Protein AF-L9KHD5-F1 (afdb_monomer_lite)

Sequence (166 aa):
MEQYIYKRKSDGIYLINLKKTWKKLLLAARAIVAIENPTDIIGITSYVNLSTIALCNTDSPLRYVDIAIPCDNKGAHSVVLMWWMLAREVLRMHGTISCEHPWKVMPYLYFYRDSEEIENEEQAAAETSVTKEEFQGEWNAPTPEITATQPEVADWSEAPIAQATE

Foldseek 3Di:
DVVQFDDADPVRDTDGDVVVLVVLLLVVLVVCLPDPDNVVPDPDDPVDPDAAADADEPPRDCPRHPRYRYWDPVDQLTVLVSVVVSVVSNCCVVVVDPPPDDDPDDSVVSRDDDPVNVVVVVVVVVVVVVVVVVVVVVVDDDDDDDDDDDDDDDDPPDDDDDDDDD

pLDDT: mean 73.37, std 21.26, range [29.3, 94.88]

Radius of gyration: 30.86 Å; chains: 1; bounding box: 56×96×72 Å

Organism: Tupaia chinensis (NCBI:txid246437)

Secondary structure (DSSP, 8-state):
-GGGEEEE-TTSPEEE-HHHHHHHHHHHHHHHHT-S-GGG-----TTTT---EEEE-TT---TT-SEEEE--SS-HHHHHHHHHHHHHHHHHHTTSS-SSSPPSS-GGGGS---HHHHHHHHHHHHHHHHHHHHHHHTT-PPPP----------------------

InterPro domains:
  IPR001865 Small ribosomal subunit protein uS2 [PR00395] (12-21)
  IPR001865 Small ribosomal subunit protein uS2 [PR00395] (44-55)
  IPR001865 Small ribosomal subunit protein uS2 [PR00395] (65-79)
  IPR005707 Small ribosomal subunit protein uS2, eukaryota/archaea [PTHR11489] (45-152)
  IPR023591 Small ribosomal subunit protein uS2, flavodoxin-like domain superfamily [SSF52313] (1-107)
  IPR032281 Small ribosomal subunit protein uS2, C-terminal domain [PF16122] (110-162)

Structure (mmCIF, N/CA/C/O backbone):
data_AF-L9KHD5-F1
#
_entry.id   AF-L9KHD5-F1
#
loop_
_atom_site.group_PDB
_atom_site.id
_atom_site.type_symbol
_atom_site.label_atom_id
_atom_site.label_alt_id
_atom_site.label_comp_id
_atom_site.label_asym_id
_atom_site.label_entity_id
_atom_site.label_seq_id
_atom_site.pdbx_PDB_ins_code
_atom_site.Cartn_x
_atom_site.Cartn_y
_atom_site.Cartn_z
_atom_site.occupancy
_atom_site.B_iso_or_equiv
_atom_site.auth_seq_id
_atom_site.auth_comp_id
_atom_site.auth_asym_id
_atom_site.auth_atom_id
_atom_site.pdbx_PDB_model_num
ATOM 1 N N . MET A 1 1 ? 3.853 -5.677 -12.316 1.00 85.31 1 MET A N 1
ATOM 2 C CA . MET A 1 1 ? 4.009 -4.315 -11.748 1.00 85.31 1 MET A CA 1
ATOM 3 C C . MET A 1 1 ? 4.299 -3.233 -12.790 1.00 85.31 1 MET A C 1
ATOM 5 O O . MET A 1 1 ? 4.242 -2.058 -12.449 1.00 85.31 1 MET A O 1
ATOM 9 N N . GLU A 1 2 ? 4.528 -3.588 -14.058 1.00 83.69 2 GLU A N 1
ATOM 10 C CA . GLU A 1 2 ? 4.936 -2.655 -15.123 1.00 83.69 2 GLU A CA 1
ATOM 11 C C . GLU A 1 2 ? 4.018 -1.440 -15.290 1.00 83.69 2 GLU A C 1
ATOM 13 O O . GLU A 1 2 ? 4.495 -0.319 -15.431 1.00 83.69 2 GLU A O 1
ATOM 18 N N . GLN A 1 3 ? 2.701 -1.620 -15.153 1.00 87.56 3 GLN A N 1
ATOM 19 C CA . GLN A 1 3 ? 1.740 -0.516 -15.232 1.00 87.56 3 GLN A CA 1
ATOM 20 C C . GLN A 1 3 ? 1.937 0.585 -14.171 1.00 87.56 3 GLN A C 1
ATOM 22 O O . GLN A 1 3 ? 1.428 1.692 -14.349 1.00 87.56 3 GLN A O 1
ATOM 27 N N . TYR A 1 4 ? 2.622 0.311 -13.058 1.00 90.00 4 TYR A N 1
ATOM 28 C CA . TYR A 1 4 ? 2.894 1.295 -12.002 1.00 90.00 4 TYR A CA 1
ATOM 29 C C . TYR A 1 4 ? 4.233 2.015 -12.186 1.00 90.00 4 TYR A C 1
ATOM 31 O O . TYR A 1 4 ? 4.515 2.966 -11.456 1.00 90.00 4 TYR A O 1
ATOM 39 N N . ILE A 1 5 ? 5.028 1.610 -13.178 1.00 91.44 5 ILE A N 1
ATOM 40 C CA . ILE A 1 5 ? 6.295 2.245 -13.527 1.00 91.44 5 ILE A CA 1
ATOM 41 C C . ILE A 1 5 ? 5.997 3.512 -14.335 1.00 91.44 5 ILE A C 1
ATOM 43 O O . ILE A 1 5 ? 5.212 3.503 -15.281 1.00 91.44 5 ILE A O 1
ATOM 47 N N . TYR A 1 6 ? 6.602 4.625 -13.929 1.00 90.75 6 TYR A N 1
ATOM 48 C CA . TYR A 1 6 ? 6.523 5.904 -14.627 1.00 90.75 6 TYR A CA 1
ATOM 49 C C . TYR A 1 6 ? 7.658 6.062 -15.639 1.00 90.75 6 TYR A C 1
ATOM 51 O O . TYR A 1 6 ? 7.422 6.365 -16.804 1.00 90.75 6 TYR A O 1
ATOM 59 N N . LYS A 1 7 ? 8.901 5.858 -15.191 1.00 92.00 7 LYS A N 1
ATOM 60 C CA . LYS A 1 7 ? 10.104 6.006 -16.014 1.00 92.00 7 LYS A CA 1
ATOM 61 C C . LYS A 1 7 ? 11.196 5.074 -15.504 1.00 92.00 7 LYS A C 1
ATOM 63 O O . LYS A 1 7 ? 11.256 4.780 -14.315 1.00 92.00 7 LYS A O 1
ATOM 68 N N . ARG A 1 8 ? 12.086 4.646 -16.394 1.00 91.25 8 ARG A N 1
ATOM 69 C CA . ARG A 1 8 ? 13.335 3.972 -16.031 1.00 91.25 8 ARG A CA 1
ATOM 70 C C . ARG A 1 8 ? 14.491 4.968 -16.140 1.00 91.25 8 ARG A C 1
ATOM 72 O O . ARG A 1 8 ? 14.578 5.688 -17.136 1.00 91.25 8 ARG A O 1
ATOM 79 N N . LYS A 1 9 ? 15.334 5.054 -15.111 1.00 91.62 9 LYS A N 1
ATOM 80 C CA . LYS A 1 9 ? 16.601 5.805 -15.170 1.00 91.62 9 LYS A CA 1
ATOM 81 C C . LYS A 1 9 ? 17.653 5.018 -15.959 1.00 91.62 9 LYS A C 1
ATOM 83 O O . LYS A 1 9 ? 17.535 3.801 -16.096 1.00 91.62 9 LYS A O 1
ATOM 88 N N . SER A 1 10 ? 18.684 5.713 -16.441 1.00 91.06 10 SER A N 1
ATOM 89 C CA . SER A 1 10 ? 19.880 5.105 -17.054 1.00 91.06 10 SER A CA 1
ATOM 90 C C . SER A 1 10 ? 20.526 4.058 -16.147 1.00 91.06 10 SER A C 1
ATOM 92 O O . SER A 1 10 ? 21.001 3.037 -16.625 1.00 91.06 10 SER A O 1
ATOM 94 N N . ASP A 1 11 ? 20.443 4.278 -14.837 1.00 88.25 11 ASP A N 1
ATOM 95 C CA . ASP A 1 11 ? 21.097 3.476 -13.797 1.00 88.25 11 ASP A CA 1
ATOM 96 C C . ASP A 1 11 ? 20.344 2.168 -13.491 1.00 88.25 11 ASP A C 1
ATOM 98 O O . ASP A 1 11 ? 20.638 1.471 -12.526 1.00 88.25 11 ASP A O 1
ATOM 102 N N . GLY A 1 12 ? 19.302 1.848 -14.265 1.00 84.31 12 GLY A N 1
ATOM 103 C CA . GLY A 1 12 ? 18.485 0.651 -14.076 1.00 84.31 12 GLY A CA 1
ATOM 104 C C . GLY A 1 12 ? 17.406 0.768 -12.994 1.00 84.31 12 GLY A C 1
ATOM 105 O O . GLY A 1 12 ? 16.561 -0.119 -12.910 1.00 84.31 12 GLY A O 1
ATOM 106 N N . ILE A 1 13 ? 17.369 1.868 -12.232 1.00 88.06 13 ILE A N 1
ATOM 107 C CA . ILE A 1 13 ? 16.352 2.131 -11.203 1.00 88.06 13 ILE A CA 1
ATOM 108 C C . ILE A 1 13 ? 15.006 2.489 -11.852 1.00 88.06 13 ILE A C 1
ATOM 110 O O . ILE A 1 13 ? 14.921 3.347 -12.740 1.00 88.06 13 ILE A O 1
ATOM 114 N N . TYR A 1 14 ? 13.936 1.858 -11.372 1.00 90.50 14 TYR A N 1
ATOM 115 C CA . TYR A 1 14 ? 12.566 2.143 -11.788 1.00 90.50 14 TYR A CA 1
ATOM 116 C C . TYR A 1 14 ? 11.937 3.234 -10.920 1.00 90.50 14 TYR A C 1
ATOM 118 O O . TYR A 1 14 ? 11.974 3.171 -9.695 1.00 90.50 14 TYR A O 1
ATOM 126 N N . LEU A 1 15 ? 11.319 4.229 -11.557 1.00 91.75 15 LEU A N 1
ATOM 127 C CA . LEU A 1 15 ? 10.552 5.268 -10.877 1.00 91.75 15 LEU A CA 1
ATOM 128 C C . LEU A 1 15 ? 9.085 4.858 -10.843 1.00 91.75 15 LEU A C 1
ATOM 130 O O . LEU A 1 15 ? 8.485 4.602 -11.888 1.00 91.75 15 LEU A O 1
ATOM 134 N N . ILE A 1 16 ? 8.503 4.843 -9.649 1.00 92.81 16 ILE A N 1
ATOM 135 C CA . ILE A 1 16 ? 7.099 4.496 -9.424 1.00 92.81 16 ILE A CA 1
ATOM 136 C C . ILE A 1 16 ? 6.205 5.727 -9.629 1.00 92.81 16 ILE A C 1
ATOM 138 O O . ILE A 1 16 ? 6.561 6.855 -9.287 1.00 92.81 16 ILE A O 1
ATOM 142 N N . ASN A 1 17 ? 5.015 5.518 -10.194 1.00 93.31 17 ASN A N 1
ATOM 143 C CA . ASN A 1 17 ? 4.027 6.571 -10.389 1.00 93.31 17 ASN A CA 1
ATOM 144 C C . ASN A 1 17 ? 3.242 6.878 -9.099 1.00 93.31 17 ASN A C 1
ATOM 146 O O . ASN A 1 17 ? 2.298 6.163 -8.755 1.00 93.31 17 ASN A O 1
ATOM 150 N N . LEU A 1 18 ? 3.547 8.015 -8.467 1.00 92.19 18 LEU A N 1
ATOM 151 C CA . LEU A 1 18 ? 2.900 8.467 -7.226 1.00 92.19 18 LEU A CA 1
ATOM 152 C C . LEU A 1 18 ? 1.380 8.653 -7.342 1.00 92.19 18 LEU A C 1
ATOM 154 O O . LEU A 1 18 ? 0.646 8.340 -6.406 1.00 92.19 18 LEU A O 1
ATOM 158 N N . LYS A 1 19 ? 0.867 9.103 -8.496 1.00 93.56 19 LYS A N 1
ATOM 159 C CA . LYS A 1 19 ? -0.585 9.267 -8.700 1.00 93.56 19 LYS A CA 1
ATOM 160 C C . LYS A 1 19 ? -1.301 7.918 -8.660 1.00 93.56 19 LYS A C 1
ATOM 162 O O . LYS A 1 19 ? -2.437 7.836 -8.194 1.00 93.56 19 LYS A O 1
ATOM 167 N N . LYS A 1 20 ? -0.657 6.857 -9.156 1.00 92.50 20 LYS A N 1
ATOM 168 C CA . LYS A 1 20 ? -1.200 5.495 -9.081 1.00 92.50 20 LYS A CA 1
ATOM 169 C C . LYS A 1 20 ? -1.044 4.909 -7.676 1.00 92.50 20 LYS A C 1
ATOM 171 O O . LYS A 1 20 ? -1.992 4.281 -7.210 1.00 92.50 20 LYS A O 1
ATOM 176 N N . THR A 1 21 ? 0.073 5.173 -6.992 1.00 94.00 21 THR A N 1
ATOM 177 C CA . THR A 1 21 ? 0.271 4.798 -5.580 1.00 94.00 21 THR A CA 1
ATOM 178 C C . THR A 1 21 ? -0.831 5.372 -4.695 1.00 94.00 21 THR A C 1
ATOM 180 O O . THR A 1 21 ? -1.506 4.620 -4.000 1.00 94.00 21 THR A O 1
ATOM 183 N N . TRP A 1 22 ? -1.105 6.676 -4.802 1.00 94.12 22 TRP A N 1
ATOM 184 C CA . TRP A 1 22 ? -2.143 7.341 -4.010 1.00 94.12 22 TRP A CA 1
ATOM 185 C C . TRP A 1 22 ? -3.542 6.752 -4.243 1.00 94.12 22 TRP A C 1
ATOM 187 O O . TRP A 1 22 ? -4.286 6.502 -3.299 1.00 94.12 22 TRP A O 1
ATOM 197 N N . LYS A 1 23 ? -3.893 6.448 -5.501 1.00 94.88 23 LYS A N 1
ATOM 198 C CA . LYS A 1 23 ? -5.170 5.790 -5.828 1.00 94.88 23 LYS A CA 1
ATOM 199 C C . LYS A 1 23 ? -5.301 4.406 -5.191 1.00 94.88 23 LYS A C 1
ATOM 201 O O . LYS A 1 23 ? -6.390 4.048 -4.753 1.00 94.88 23 LYS A O 1
ATOM 206 N N . LYS A 1 24 ? -4.218 3.623 -5.157 1.00 94.19 24 LYS A N 1
ATOM 207 C CA . LYS A 1 24 ? -4.207 2.299 -4.519 1.00 94.19 24 LYS A CA 1
ATOM 208 C C . LYS A 1 24 ? -4.267 2.390 -3.000 1.00 94.19 24 LYS A C 1
ATOM 210 O O . LYS A 1 24 ? -4.987 1.605 -2.396 1.00 94.19 24 LYS A O 1
ATOM 215 N N . LEU A 1 25 ? -3.597 3.376 -2.413 1.00 94.19 25 LEU A N 1
ATOM 216 C CA . LEU A 1 25 ? -3.653 3.644 -0.980 1.00 94.19 25 LEU A CA 1
ATOM 217 C C . LEU A 1 25 ? -5.075 4.020 -0.535 1.00 94.19 25 LEU A C 1
ATOM 219 O O . LEU A 1 25 ? -5.585 3.447 0.420 1.00 94.19 25 LEU A O 1
ATOM 223 N N . LEU A 1 26 ? -5.763 4.886 -1.287 1.00 93.38 26 LEU A N 1
ATOM 224 C CA . LEU A 1 26 ? -7.175 5.204 -1.041 1.00 93.38 26 LEU A CA 1
ATOM 225 C C . LEU A 1 26 ? -8.101 3.991 -1.200 1.00 93.38 26 LEU A C 1
ATOM 227 O O . LEU A 1 26 ? -9.056 3.845 -0.442 1.00 93.38 26 LEU A O 1
ATOM 231 N N . LEU A 1 27 ? -7.841 3.123 -2.184 1.00 93.62 27 LEU A N 1
ATOM 232 C CA . LEU A 1 27 ? -8.611 1.891 -2.370 1.00 93.62 27 LEU A CA 1
ATOM 233 C C . LEU A 1 27 ? -8.441 0.940 -1.176 1.00 93.62 27 LEU A C 1
ATOM 235 O O . LEU A 1 27 ? -9.432 0.411 -0.685 1.00 93.62 27 LEU A O 1
ATOM 239 N N . ALA A 1 28 ? -7.207 0.767 -0.695 1.00 92.12 28 ALA A N 1
ATOM 240 C CA . ALA A 1 28 ? -6.909 -0.032 0.489 1.00 92.12 28 ALA A CA 1
ATOM 241 C C . ALA A 1 28 ? -7.577 0.545 1.745 1.00 92.12 28 ALA A C 1
ATOM 243 O O . ALA A 1 28 ? -8.230 -0.191 2.476 1.00 92.12 28 ALA A O 1
ATOM 244 N N . ALA A 1 29 ? -7.490 1.863 1.957 1.00 92.19 29 ALA A N 1
ATOM 245 C CA . ALA A 1 29 ? -8.130 2.527 3.092 1.00 92.19 29 ALA A CA 1
ATOM 246 C C . ALA A 1 29 ? -9.651 2.301 3.107 1.00 92.19 29 ALA A C 1
ATOM 248 O O . ALA A 1 29 ? -10.206 1.948 4.141 1.00 92.19 29 ALA A O 1
ATOM 249 N N . ARG A 1 30 ? -10.321 2.411 1.951 1.00 91.75 30 ARG A N 1
ATOM 250 C CA . ARG A 1 30 ? -11.760 2.108 1.836 1.00 91.75 30 ARG A CA 1
ATOM 251 C C . ARG A 1 30 ? -12.086 0.654 2.157 1.00 91.75 30 ARG A C 1
ATOM 253 O O . ARG A 1 30 ? -13.111 0.401 2.776 1.00 91.75 30 ARG A O 1
ATOM 260 N N . ALA A 1 31 ? -11.238 -0.281 1.728 1.00 89.88 31 ALA A N 1
ATOM 261 C CA . ALA A 1 31 ? -11.428 -1.698 2.019 1.00 89.88 31 ALA A CA 1
ATOM 262 C C . ALA A 1 31 ? -11.324 -1.971 3.527 1.00 89.88 31 ALA A C 1
ATOM 264 O O . ALA A 1 31 ? -12.135 -2.713 4.060 1.00 89.88 31 ALA A O 1
ATOM 265 N N . ILE A 1 32 ? -10.376 -1.321 4.211 1.00 89.38 32 ILE A N 1
ATOM 266 C CA . ILE A 1 32 ? -10.182 -1.442 5.663 1.00 89.38 32 ILE A CA 1
ATOM 267 C C . ILE A 1 32 ? -11.360 -0.841 6.433 1.00 89.38 32 ILE A C 1
ATOM 269 O O . ILE A 1 32 ? -11.849 -1.458 7.368 1.00 89.38 32 ILE A O 1
ATOM 273 N N . VAL A 1 33 ? -11.853 0.329 6.021 1.00 89.06 33 VAL A N 1
ATOM 274 C CA . VAL A 1 33 ? -13.001 0.995 6.669 1.00 89.06 33 VAL A CA 1
ATOM 275 C C . VAL A 1 33 ? -14.292 0.184 6.529 1.00 89.06 33 VAL A C 1
ATOM 277 O O . VAL A 1 33 ? -15.174 0.286 7.374 1.00 89.06 33 VAL A O 1
ATOM 280 N N . ALA A 1 34 ? -14.418 -0.623 5.473 1.00 87.94 34 ALA A N 1
ATOM 281 C CA . ALA A 1 34 ? -15.565 -1.508 5.295 1.00 87.94 34 ALA A CA 1
ATOM 282 C C . ALA A 1 34 ? -15.581 -2.693 6.280 1.00 87.94 34 ALA A C 1
ATOM 284 O O . ALA A 1 34 ? -16.595 -3.380 6.374 1.00 87.94 34 ALA A O 1
ATOM 285 N N . ILE A 1 35 ? -14.480 -2.956 6.991 1.00 86.19 35 ILE A N 1
ATOM 286 C CA . ILE A 1 35 ? -14.394 -4.034 7.975 1.00 86.19 35 ILE A CA 1
ATOM 287 C C . ILE A 1 35 ? -14.993 -3.540 9.296 1.00 86.19 35 ILE A C 1
ATOM 289 O O . ILE A 1 35 ? -14.510 -2.577 9.887 1.00 86.19 35 ILE A O 1
ATOM 293 N N . GLU A 1 36 ? -16.034 -4.222 9.773 1.00 79.94 36 GLU A N 1
ATOM 294 C CA . GLU A 1 36 ? -16.728 -3.865 11.018 1.00 79.94 36 GLU A CA 1
ATOM 295 C C . GLU A 1 36 ? -15.901 -4.204 12.270 1.00 79.94 36 GLU A C 1
ATOM 297 O O . GLU A 1 36 ? -15.920 -3.454 13.247 1.00 79.94 36 GLU A O 1
ATOM 302 N N . ASN A 1 37 ? -15.133 -5.300 12.230 1.00 78.88 37 ASN A N 1
ATOM 303 C CA . ASN A 1 37 ? -14.313 -5.768 13.348 1.00 78.88 37 ASN A CA 1
ATOM 304 C C . ASN A 1 37 ? -12.814 -5.527 13.086 1.00 78.88 37 ASN A C 1
ATOM 306 O O . ASN A 1 37 ? -12.231 -6.163 12.206 1.00 78.88 37 ASN A O 1
ATOM 310 N N . PRO A 1 38 ? -12.129 -4.683 13.879 1.00 72.06 38 PRO A N 1
ATOM 311 C CA . PRO A 1 38 ? -10.712 -4.377 13.661 1.00 72.06 38 PRO A CA 1
ATOM 312 C C . PRO A 1 38 ? -9.774 -5.553 13.981 1.00 72.06 38 PRO A C 1
ATOM 314 O O . PRO A 1 38 ? -8.615 -5.543 13.574 1.00 72.06 38 PRO A O 1
ATOM 317 N N . THR A 1 39 ? -10.255 -6.568 14.705 1.00 73.12 39 THR A N 1
ATOM 318 C CA . THR A 1 39 ? -9.491 -7.768 15.087 1.00 73.12 39 THR A CA 1
ATOM 319 C C . THR A 1 39 ? -9.289 -8.755 13.941 1.00 73.12 39 THR A C 1
ATOM 321 O O . THR A 1 39 ? -8.410 -9.607 14.026 1.00 73.12 39 THR A O 1
ATOM 324 N N . ASP A 1 40 ? -10.063 -8.626 12.863 1.00 61.91 40 ASP A N 1
ATOM 325 C CA . ASP A 1 40 ? -10.046 -9.565 11.736 1.00 61.91 40 ASP A CA 1
ATOM 326 C C . ASP A 1 40 ? -8.947 -9.222 10.708 1.00 61.91 40 ASP A C 1
ATOM 328 O O . ASP A 1 40 ? -8.780 -9.899 9.692 1.00 61.91 40 ASP A O 1
ATOM 332 N N . ILE A 1 41 ? -8.147 -8.185 10.987 1.00 61.28 41 ILE A N 1
ATOM 333 C CA . ILE A 1 41 ? -6.981 -7.784 10.195 1.00 61.28 41 ILE A CA 1
ATOM 334 C C . ILE A 1 41 ? -5.802 -8.698 10.565 1.00 61.28 41 ILE A C 1
ATOM 336 O O . ILE A 1 41 ? -4.900 -8.324 11.313 1.00 61.28 41 ILE A O 1
ATOM 340 N N . ILE A 1 42 ? -5.821 -9.933 10.063 1.00 54.66 42 ILE A N 1
ATOM 341 C CA . ILE A 1 42 ? -4.775 -10.933 10.314 1.00 54.66 42 ILE A CA 1
ATOM 342 C C . ILE A 1 42 ? -3.805 -11.006 9.127 1.00 54.66 42 ILE A C 1
ATOM 344 O O . ILE A 1 42 ? -4.199 -11.022 7.960 1.00 54.66 42 ILE A O 1
ATOM 348 N N . GLY A 1 43 ? -2.507 -11.073 9.435 1.00 54.91 43 GLY A N 1
ATOM 349 C CA . GLY A 1 43 ? -1.436 -11.252 8.460 1.00 54.91 43 GLY A CA 1
ATOM 350 C C . GLY A 1 43 ? -1.399 -12.661 7.858 1.00 54.91 43 GLY A C 1
ATOM 351 O O . GLY A 1 43 ? -1.076 -13.623 8.541 1.00 54.91 43 GLY A O 1
ATOM 352 N N . ILE A 1 44 ? -1.665 -12.715 6.549 1.00 52.91 44 ILE A N 1
ATOM 353 C CA . ILE A 1 44 ? -1.283 -13.720 5.540 1.00 52.91 44 ILE A CA 1
ATOM 354 C C . ILE A 1 44 ? -1.676 -15.178 5.830 1.00 52.91 44 ILE A C 1
ATOM 356 O O . ILE A 1 44 ? -0.972 -15.932 6.495 1.00 52.91 44 ILE A O 1
ATOM 360 N N . THR A 1 45 ? -2.704 -15.644 5.117 1.00 56.94 45 THR A N 1
ATOM 361 C CA . THR A 1 45 ? -2.826 -17.057 4.734 1.00 56.94 45 THR A CA 1
ATOM 362 C C . THR A 1 45 ? -3.399 -17.126 3.317 1.00 56.94 45 THR A C 1
ATOM 364 O O . THR A 1 45 ? -4.434 -16.525 3.055 1.00 56.94 45 THR A O 1
ATOM 367 N N . SER A 1 46 ? -2.763 -17.867 2.407 1.00 65.62 46 SER A N 1
ATOM 368 C CA . SER A 1 46 ? -3.347 -18.227 1.101 1.00 65.62 46 SER A CA 1
ATOM 369 C C . SER A 1 46 ? -4.289 -19.435 1.185 1.00 65.62 46 SER A C 1
ATOM 371 O O . SER A 1 46 ? -4.873 -19.836 0.184 1.00 65.62 46 SER A O 1
ATOM 373 N N . TYR A 1 47 ? -4.359 -20.076 2.353 1.00 72.44 47 TYR A N 1
ATOM 374 C CA . TYR A 1 47 ? -5.107 -21.315 2.578 1.00 72.44 47 TYR A CA 1
ATOM 375 C C . TYR A 1 47 ? -6.551 -21.055 3.000 1.00 72.44 47 TYR A C 1
ATOM 377 O O . TYR A 1 47 ? -7.432 -21.880 2.780 1.00 72.44 47 TYR A O 1
ATOM 385 N N . VAL A 1 48 ? -6.782 -19.894 3.594 1.00 74.94 48 VAL A N 1
ATOM 386 C CA . VAL A 1 48 ? -8.090 -19.364 3.945 1.00 74.94 48 VAL A CA 1
ATOM 387 C C . VAL A 1 48 ? -8.336 -18.190 3.001 1.00 74.94 48 VAL A C 1
ATOM 389 O O . VAL A 1 48 ? -7.414 -17.418 2.754 1.00 74.94 48 VAL A O 1
ATOM 392 N N . ASN A 1 49 ? -9.546 -18.069 2.450 1.00 78.88 49 ASN A N 1
ATOM 393 C CA . ASN A 1 49 ? -9.937 -17.046 1.467 1.00 78.88 49 ASN A CA 1
ATOM 394 C C . ASN A 1 49 ? -9.988 -15.621 2.071 1.00 78.88 49 ASN A C 1
ATOM 396 O O . ASN A 1 49 ? -11.016 -14.951 1.998 1.00 78.88 49 ASN A O 1
ATOM 400 N N . LEU A 1 50 ? -8.908 -15.171 2.714 1.00 80.81 50 LEU A N 1
ATOM 401 C CA . LEU A 1 50 ? -8.741 -13.812 3.213 1.00 80.81 50 LEU A CA 1
ATOM 402 C C . LEU A 1 50 ? -8.195 -12.920 2.108 1.00 80.81 50 LEU A C 1
ATOM 404 O O . LEU A 1 50 ? -7.369 -13.346 1.299 1.00 80.81 50 LEU A O 1
ATOM 408 N N . SER A 1 51 ? -8.621 -11.658 2.133 1.00 83.50 51 SER A N 1
ATOM 409 C CA . SER A 1 51 ? -8.074 -10.662 1.228 1.00 83.50 51 SER A CA 1
ATOM 410 C C . SER A 1 51 ? -6.724 -10.151 1.718 1.00 83.50 51 SER A C 1
ATOM 412 O O . SER A 1 51 ? -6.543 -9.880 2.906 1.00 83.50 51 SER A O 1
ATOM 414 N N . THR A 1 52 ? -5.772 -9.999 0.801 1.00 84.50 52 THR A N 1
ATOM 415 C CA . THR A 1 52 ? -4.404 -9.577 1.114 1.00 84.50 52 THR A CA 1
ATOM 416 C C . THR A 1 52 ? -4.074 -8.221 0.488 1.00 84.50 52 THR A C 1
ATOM 418 O O . THR A 1 52 ? -4.226 -7.976 -0.715 1.00 84.50 52 THR A O 1
ATOM 421 N N . ILE A 1 53 ? -3.568 -7.319 1.330 1.00 89.69 53 ILE A N 1
ATOM 422 C CA . ILE A 1 53 ? -3.063 -6.002 0.936 1.00 89.69 53 ILE A CA 1
ATOM 423 C C . ILE A 1 53 ? -1.557 -5.999 1.178 1.00 89.69 53 ILE A C 1
ATOM 425 O O . ILE A 1 53 ? -1.110 -6.317 2.278 1.00 89.69 53 ILE A O 1
ATOM 429 N N . ALA A 1 54 ? -0.769 -5.641 0.165 1.00 89.88 54 ALA A N 1
ATOM 430 C CA . ALA A 1 54 ? 0.688 -5.663 0.263 1.00 89.88 54 ALA A CA 1
ATOM 431 C C . ALA A 1 54 ? 1.337 -4.397 -0.307 1.00 89.88 54 ALA A C 1
ATOM 433 O O . ALA A 1 54 ? 0.902 -3.843 -1.322 1.00 89.88 54 ALA A O 1
ATOM 434 N N . LEU A 1 55 ? 2.426 -3.972 0.339 1.00 91.31 55 LEU A N 1
ATOM 435 C CA . LEU A 1 55 ? 3.372 -3.00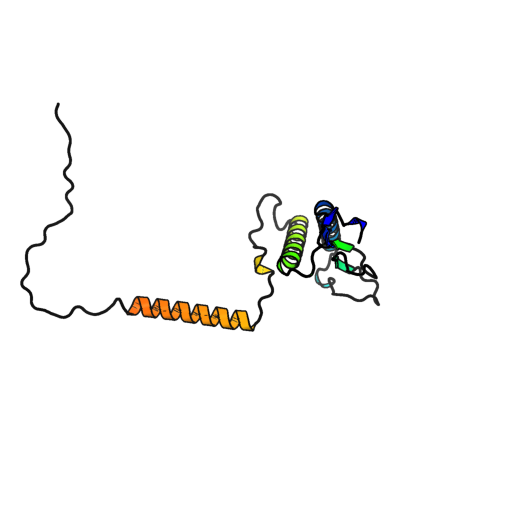1 -0.205 1.00 91.31 55 LEU A CA 1
ATOM 436 C C . LEU A 1 55 ? 4.306 -3.739 -1.170 1.00 91.31 55 LEU A C 1
ATOM 438 O O . LEU A 1 55 ? 5.028 -4.652 -0.773 1.00 91.31 55 LEU A O 1
ATOM 442 N N . CYS A 1 56 ? 4.275 -3.363 -2.444 1.00 91.00 56 CYS A N 1
ATOM 443 C CA . CYS A 1 56 ? 4.984 -4.068 -3.505 1.00 91.00 56 CYS A CA 1
ATOM 444 C C . CYS A 1 56 ? 5.948 -3.133 -4.228 1.00 91.00 56 CYS A C 1
ATOM 446 O O . CYS A 1 56 ? 5.559 -2.053 -4.674 1.00 91.00 56 CYS A O 1
ATOM 448 N N . ASN A 1 57 ? 7.172 -3.602 -4.440 1.00 91.50 57 ASN A N 1
ATOM 449 C CA . ASN A 1 57 ? 8.146 -2.946 -5.300 1.00 91.50 57 ASN A CA 1
ATOM 450 C C . ASN A 1 57 ? 8.074 -3.531 -6.724 1.00 91.50 57 ASN A C 1
ATOM 452 O O . ASN A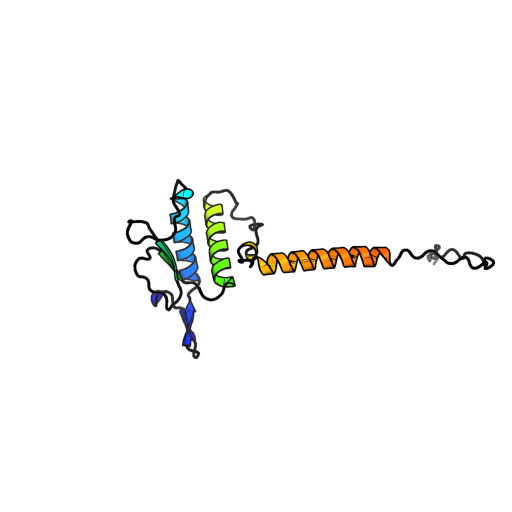 1 57 ? 7.241 -4.385 -7.037 1.00 91.50 57 ASN A O 1
ATOM 456 N N . THR A 1 58 ? 8.912 -3.040 -7.628 1.00 88.62 58 THR A N 1
ATOM 457 C CA . THR A 1 58 ? 8.918 -3.441 -9.044 1.00 88.62 58 THR A CA 1
ATOM 458 C C . THR A 1 58 ? 9.322 -4.896 -9.282 1.00 88.62 58 THR A C 1
ATOM 460 O O . THR A 1 58 ? 8.848 -5.496 -10.244 1.00 88.62 58 THR A O 1
ATOM 463 N N . ASP A 1 59 ? 10.128 -5.462 -8.387 1.00 89.25 59 ASP A N 1
ATOM 464 C CA . ASP A 1 59 ? 10.611 -6.847 -8.371 1.00 89.25 59 ASP A CA 1
ATOM 465 C C . ASP A 1 59 ? 9.687 -7.809 -7.600 1.00 89.25 59 ASP A C 1
ATOM 467 O O . ASP A 1 59 ? 9.867 -9.025 -7.656 1.00 89.25 59 ASP A O 1
ATOM 471 N N . SER A 1 60 ? 8.678 -7.293 -6.892 1.00 87.69 60 SER A N 1
ATOM 472 C CA . SER A 1 60 ? 7.835 -8.102 -6.010 1.00 87.69 60 SER A CA 1
ATOM 473 C C . SER A 1 60 ? 6.802 -8.931 -6.796 1.00 87.69 60 SER A C 1
ATOM 475 O O . SER A 1 60 ? 6.096 -8.383 -7.654 1.00 87.69 60 SER A O 1
ATOM 477 N N . PRO A 1 61 ? 6.656 -10.241 -6.511 1.00 89.31 61 PRO A N 1
ATOM 478 C CA . PRO A 1 61 ? 5.635 -11.066 -7.144 1.00 89.31 61 PRO A CA 1
ATOM 479 C C . PRO A 1 61 ? 4.237 -10.662 -6.660 1.00 89.31 61 PRO A C 1
ATOM 481 O O . PRO A 1 61 ? 4.011 -10.453 -5.475 1.00 89.31 61 PRO A O 1
ATOM 484 N N . LEU A 1 62 ? 3.275 -10.606 -7.583 1.00 86.12 62 LEU A N 1
ATOM 485 C CA . LEU A 1 62 ? 1.869 -10.273 -7.295 1.00 86.12 62 LEU A CA 1
ATOM 486 C C . LEU A 1 62 ? 0.980 -11.518 -7.139 1.00 86.12 62 LEU A C 1
ATOM 488 O O . LEU A 1 62 ? -0.227 -11.460 -7.359 1.00 86.12 62 LEU A O 1
ATOM 492 N N . ARG A 1 63 ? 1.574 -12.677 -6.844 1.00 86.06 63 ARG A N 1
ATOM 493 C CA . ARG A 1 63 ? 0.812 -13.917 -6.658 1.00 86.06 63 ARG A CA 1
ATOM 494 C C . ARG A 1 63 ? 0.115 -13.854 -5.300 1.00 86.06 63 ARG A C 1
ATOM 496 O O . ARG A 1 63 ? 0.791 -13.620 -4.306 1.00 86.06 63 ARG A O 1
ATOM 503 N N . TYR A 1 64 ? -1.199 -14.079 -5.279 1.00 85.00 64 TYR A N 1
ATOM 504 C CA . TYR A 1 64 ? -2.028 -14.047 -4.063 1.00 85.00 64 TYR A CA 1
ATOM 505 C C . TYR A 1 64 ? -2.064 -12.684 -3.351 1.00 85.00 64 TYR A C 1
ATOM 507 O O . TYR A 1 64 ? -2.196 -12.635 -2.132 1.00 85.00 64 TYR A O 1
ATOM 515 N N . VAL A 1 65 ? -1.920 -11.588 -4.108 1.00 87.19 65 VAL A N 1
ATOM 516 C CA . VAL A 1 65 ? -2.089 -10.211 -3.620 1.00 87.19 65 VAL A CA 1
ATOM 517 C C . VAL A 1 65 ? -3.284 -9.587 -4.328 1.00 87.19 65 VAL A C 1
ATOM 519 O O . VAL A 1 65 ? -3.226 -9.375 -5.541 1.00 87.19 65 VAL A O 1
ATOM 522 N N . ASP A 1 66 ? -4.335 -9.247 -3.586 1.00 89.62 66 ASP A N 1
ATOM 523 C CA . ASP A 1 66 ? -5.523 -8.609 -4.165 1.00 89.62 66 ASP A CA 1
ATOM 524 C C . ASP A 1 66 ? -5.284 -7.114 -4.403 1.00 89.62 66 ASP A C 1
ATOM 526 O O . ASP A 1 66 ? -5.502 -6.580 -5.497 1.00 89.62 66 ASP A O 1
ATOM 530 N N . ILE A 1 67 ? -4.781 -6.419 -3.376 1.00 90.00 67 ILE A N 1
ATOM 531 C CA . ILE A 1 67 ? -4.473 -4.989 -3.439 1.00 90.00 67 ILE A CA 1
ATOM 532 C C . ILE A 1 67 ? -2.969 -4.783 -3.276 1.00 90.00 67 ILE A C 1
ATOM 534 O O . ILE A 1 67 ? -2.425 -4.769 -2.175 1.00 90.00 67 ILE A O 1
ATOM 538 N N . ALA A 1 68 ? -2.302 -4.548 -4.403 1.00 91.94 68 ALA A N 1
ATOM 539 C CA . ALA A 1 68 ? -0.900 -4.150 -4.434 1.00 91.94 68 ALA A CA 1
ATOM 540 C C . ALA A 1 68 ? -0.762 -2.622 -4.408 1.00 91.94 68 ALA A C 1
ATOM 542 O O . ALA A 1 68 ? -1.239 -1.932 -5.322 1.00 91.94 68 ALA A O 1
ATOM 543 N N . ILE A 1 69 ? -0.081 -2.098 -3.388 1.00 93.44 69 ILE A N 1
ATOM 544 C CA . ILE A 1 69 ? 0.299 -0.688 -3.296 1.00 93.44 69 ILE A CA 1
ATOM 545 C C . ILE A 1 69 ? 1.753 -0.561 -3.777 1.00 93.44 69 ILE A C 1
ATOM 547 O O . ILE A 1 69 ? 2.651 -1.138 -3.165 1.00 93.44 69 ILE A O 1
ATOM 551 N N . PRO A 1 70 ? 2.005 0.161 -4.882 1.00 94.06 70 PRO A N 1
ATOM 552 C CA . PRO A 1 70 ? 3.344 0.292 -5.436 1.00 94.06 70 PRO A CA 1
ATOM 553 C C . PRO A 1 70 ? 4.186 1.268 -4.605 1.00 94.06 70 PRO A C 1
ATOM 555 O O . PRO A 1 70 ? 3.961 2.481 -4.657 1.00 94.06 70 PRO A O 1
ATOM 558 N N . CYS A 1 71 ? 5.159 0.731 -3.873 1.00 91.69 71 CYS A N 1
ATOM 559 C CA . CYS A 1 71 ? 6.015 1.447 -2.927 1.00 91.69 71 CYS A CA 1
ATOM 560 C C . CYS A 1 71 ? 7.442 0.896 -2.962 1.00 91.69 71 CYS A C 1
ATOM 562 O O . CYS A 1 71 ? 7.673 -0.224 -3.418 1.00 91.69 71 CYS A O 1
ATOM 564 N N . ASP A 1 72 ? 8.397 1.670 -2.448 1.00 91.81 72 ASP A N 1
ATOM 565 C CA . ASP A 1 72 ? 9.710 1.119 -2.141 1.00 91.81 72 ASP A CA 1
ATOM 566 C C . ASP A 1 72 ? 9.635 0.376 -0.804 1.00 91.81 72 ASP A C 1
ATOM 568 O O . ASP A 1 72 ? 9.305 0.953 0.228 1.00 91.81 72 ASP A O 1
ATOM 572 N N . ASN A 1 73 ? 9.896 -0.925 -0.840 1.00 88.00 73 ASN A N 1
ATOM 573 C CA . ASN A 1 73 ? 9.873 -1.794 0.332 1.00 88.00 73 ASN A CA 1
ATOM 574 C C . ASN A 1 73 ? 11.255 -1.963 0.982 1.00 88.00 73 ASN A C 1
ATOM 576 O O . ASN A 1 73 ? 11.342 -2.605 2.023 1.00 88.00 73 ASN A O 1
ATOM 580 N N . LYS A 1 74 ? 12.325 -1.422 0.380 1.00 88.19 74 LYS A N 1
ATOM 581 C CA . LYS A 1 74 ? 13.694 -1.528 0.912 1.00 88.19 74 LYS A CA 1
ATOM 582 C C . LYS A 1 74 ? 14.018 -0.378 1.860 1.00 88.19 74 LYS A C 1
ATOM 584 O O . LYS A 1 74 ? 14.681 -0.583 2.870 1.00 88.19 74 LYS A O 1
ATOM 589 N N . GLY A 1 75 ? 13.542 0.829 1.557 1.00 88.62 75 GLY A N 1
ATOM 590 C CA . GLY A 1 75 ? 13.714 1.984 2.430 1.00 88.62 75 GLY A CA 1
ATOM 591 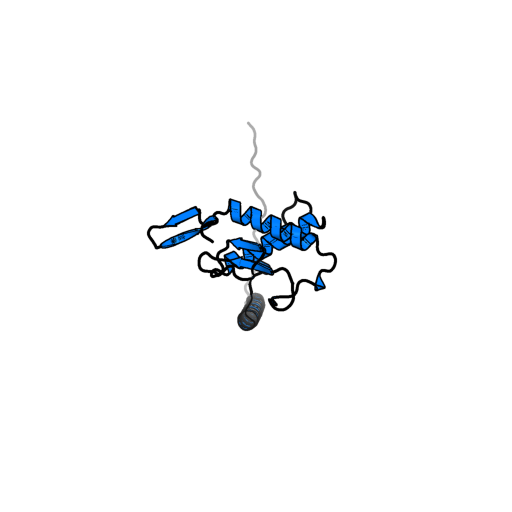C C . GLY A 1 75 ? 12.718 1.998 3.591 1.00 88.62 75 GLY A C 1
ATOM 592 O O . GLY A 1 75 ? 11.513 2.134 3.365 1.00 88.62 75 GLY A O 1
ATOM 593 N N . ALA A 1 76 ? 13.218 1.981 4.831 1.00 88.75 76 ALA A N 1
ATOM 594 C CA . ALA A 1 76 ? 12.393 2.102 6.038 1.00 88.75 76 ALA A CA 1
ATOM 595 C C . ALA A 1 76 ? 11.492 3.348 5.991 1.00 88.75 76 ALA A C 1
ATOM 597 O O . ALA A 1 76 ? 10.288 3.263 6.218 1.00 88.75 76 ALA A O 1
ATOM 598 N N . HIS A 1 77 ? 12.038 4.497 5.578 1.00 90.38 77 HIS A N 1
ATOM 599 C CA . HIS A 1 77 ? 11.275 5.743 5.470 1.00 90.38 77 HIS A CA 1
ATOM 600 C C . HIS A 1 77 ? 10.069 5.639 4.526 1.00 90.38 77 HIS A C 1
ATOM 602 O O . HIS A 1 77 ? 9.032 6.244 4.793 1.00 90.38 77 HIS A O 1
ATOM 608 N N . SER A 1 78 ? 10.181 4.879 3.429 1.00 91.31 78 SER A N 1
ATOM 609 C CA . SER A 1 78 ? 9.070 4.713 2.490 1.00 91.31 78 SER A CA 1
ATOM 610 C C . SER A 1 78 ? 7.968 3.857 3.106 1.00 91.31 78 SER A C 1
ATOM 612 O O . SER A 1 78 ? 6.810 4.268 3.091 1.00 91.31 78 SER A O 1
ATOM 614 N N . VAL A 1 79 ? 8.322 2.727 3.723 1.00 90.69 79 VAL A N 1
ATOM 615 C CA . VAL A 1 79 ? 7.369 1.822 4.389 1.00 90.69 79 VAL A CA 1
ATOM 616 C C . VAL A 1 79 ? 6.609 2.541 5.505 1.00 90.69 79 VAL A C 1
ATOM 618 O O . VAL A 1 79 ? 5.379 2.498 5.551 1.00 90.69 79 VAL A O 1
ATOM 621 N N . VAL A 1 80 ? 7.338 3.265 6.351 1.00 92.44 80 VAL A N 1
ATOM 622 C CA . VAL A 1 80 ? 6.801 4.061 7.463 1.00 92.44 80 VAL A CA 1
ATOM 623 C C . VAL A 1 80 ? 5.840 5.131 6.955 1.00 92.44 80 VAL A C 1
ATOM 625 O O . VAL A 1 80 ? 4.716 5.244 7.445 1.00 92.44 80 VAL A O 1
ATOM 628 N N . LEU A 1 81 ? 6.232 5.882 5.921 1.00 91.06 81 LEU A N 1
ATOM 629 C CA . LEU A 1 81 ? 5.374 6.910 5.337 1.00 91.06 81 LEU A CA 1
ATOM 630 C C . LEU A 1 81 ? 4.080 6.317 4.764 1.00 91.06 81 LEU A C 1
ATOM 632 O O . LEU A 1 81 ? 3.022 6.930 4.886 1.00 91.06 81 LEU A O 1
ATOM 636 N N . MET A 1 82 ? 4.147 5.137 4.146 1.00 92.31 82 MET A N 1
ATOM 637 C CA . MET A 1 82 ? 2.971 4.472 3.579 1.00 92.31 82 MET A CA 1
ATOM 638 C C . MET A 1 82 ? 2.003 4.003 4.658 1.00 92.31 82 MET A C 1
ATOM 640 O O . MET A 1 82 ? 0.806 4.264 4.539 1.00 92.31 82 MET A O 1
ATOM 644 N N . TRP A 1 83 ? 2.510 3.399 5.733 1.00 90.81 83 TRP A N 1
ATOM 645 C CA . TRP A 1 83 ? 1.698 3.029 6.893 1.00 90.81 83 TRP A CA 1
ATOM 646 C C . TRP A 1 83 ? 1.055 4.240 7.562 1.00 90.81 83 TRP A C 1
ATOM 648 O O . TRP A 1 83 ? -0.150 4.236 7.815 1.00 90.81 83 TRP A O 1
AT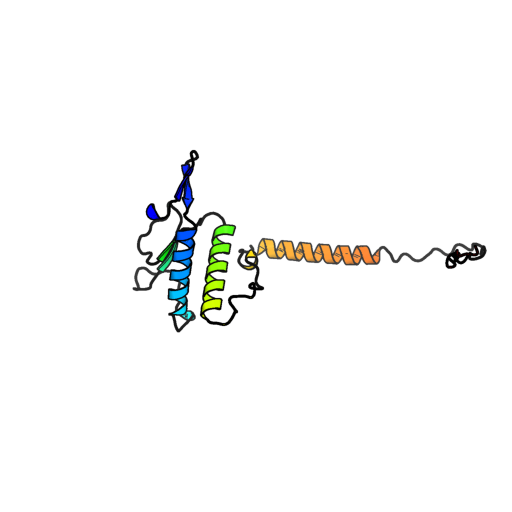OM 658 N N . TRP A 1 84 ? 1.826 5.307 7.772 1.00 92.69 84 TRP A N 1
ATOM 659 C CA . TRP A 1 84 ? 1.317 6.550 8.340 1.00 92.69 84 TRP A CA 1
ATOM 660 C C . TRP A 1 84 ? 0.237 7.185 7.454 1.00 92.69 84 TRP A C 1
ATOM 662 O O . TRP A 1 84 ? -0.817 7.583 7.949 1.00 92.69 84 TRP A O 1
ATOM 672 N N . MET A 1 85 ? 0.448 7.248 6.133 1.00 92.62 85 MET A N 1
ATOM 673 C CA . MET A 1 85 ? -0.546 7.791 5.200 1.00 92.62 85 MET A CA 1
ATOM 674 C C . MET A 1 85 ? -1.825 6.953 5.160 1.00 92.62 85 MET A C 1
ATOM 676 O O . MET A 1 85 ? -2.911 7.529 5.105 1.00 92.62 85 MET A O 1
ATOM 680 N N . LEU A 1 86 ? -1.705 5.625 5.192 1.00 91.69 86 LEU A N 1
ATOM 681 C CA . LEU A 1 86 ? -2.842 4.709 5.201 1.00 91.69 86 LEU A CA 1
ATOM 682 C C . LEU A 1 86 ? -3.654 4.868 6.490 1.00 91.69 86 LEU A C 1
ATOM 684 O O . LEU A 1 86 ? -4.858 5.105 6.415 1.00 91.69 86 LEU A O 1
ATOM 688 N N . ALA A 1 87 ? -3.003 4.831 7.655 1.00 90.50 87 ALA A N 1
ATOM 689 C CA . ALA A 1 87 ? -3.663 5.019 8.947 1.00 90.50 87 ALA A CA 1
ATOM 690 C C . ALA A 1 87 ? -4.351 6.388 9.041 1.00 90.50 87 ALA A C 1
ATOM 692 O O . ALA A 1 87 ? -5.504 6.485 9.460 1.00 90.50 87 ALA A O 1
ATOM 693 N N . ARG A 1 88 ? -3.679 7.447 8.575 1.00 90.88 88 ARG A N 1
ATOM 694 C CA . ARG A 1 88 ? -4.243 8.800 8.531 1.00 90.88 88 ARG A CA 1
ATOM 695 C C . ARG A 1 88 ? -5.525 8.858 7.708 1.00 90.88 88 ARG A C 1
ATOM 697 O O . ARG A 1 88 ? -6.473 9.533 8.098 1.00 90.88 88 ARG A O 1
ATOM 704 N N . GLU A 1 89 ? -5.549 8.189 6.563 1.00 91.25 89 GLU A N 1
ATOM 705 C CA . GLU A 1 89 ? -6.710 8.201 5.681 1.00 91.25 89 GLU A CA 1
ATOM 706 C C . GLU A 1 89 ? -7.865 7.361 6.242 1.00 91.25 89 GLU A C 1
ATOM 708 O O . GLU A 1 89 ? -9.014 7.790 6.182 1.00 91.25 89 GLU A O 1
ATOM 713 N N . VAL A 1 90 ? -7.567 6.228 6.883 1.00 90.94 90 VAL A N 1
ATOM 714 C CA . VAL A 1 90 ? -8.561 5.420 7.609 1.00 90.94 90 VAL A CA 1
ATOM 715 C C . VAL A 1 90 ? -9.194 6.227 8.749 1.00 90.94 90 VAL A C 1
ATOM 717 O O . VAL A 1 90 ? -10.417 6.297 8.842 1.00 90.94 90 VAL A O 1
ATOM 720 N N . LEU A 1 91 ? -8.396 6.928 9.563 1.00 90.00 91 LEU A N 1
ATOM 721 C CA . LEU A 1 91 ? -8.902 7.778 10.653 1.00 90.00 91 LEU A CA 1
ATOM 722 C C . LEU A 1 91 ? -9.752 8.957 10.156 1.00 90.00 91 LEU A C 1
ATOM 724 O O . LEU A 1 91 ? -10.697 9.369 10.832 1.00 90.00 91 LEU A O 1
ATOM 728 N N . ARG A 1 92 ? -9.442 9.495 8.970 1.00 90.19 92 ARG A N 1
ATOM 729 C CA . ARG A 1 92 ? -10.269 10.517 8.310 1.00 90.19 92 ARG A CA 1
ATOM 730 C C . ARG A 1 92 ? -11.607 9.950 7.853 1.00 90.19 92 ARG A C 1
ATOM 732 O O . ARG A 1 92 ? -12.627 10.605 8.038 1.00 90.19 92 ARG A O 1
ATOM 739 N N . MET A 1 93 ? -11.616 8.741 7.293 1.00 89.31 93 MET A N 1
ATOM 740 C CA . MET A 1 93 ? -12.851 8.071 6.874 1.00 89.31 93 MET A CA 1
ATOM 741 C C . MET A 1 93 ? -13.723 7.643 8.064 1.00 89.31 93 MET A C 1
ATOM 743 O O . MET A 1 93 ? -14.942 7.726 7.964 1.00 89.31 93 MET A O 1
ATOM 747 N N . HIS A 1 94 ? -13.124 7.274 9.202 1.00 85.62 94 HIS A N 1
ATOM 748 C CA . HIS A 1 94 ? -13.851 7.027 10.457 1.00 85.62 94 HIS A CA 1
ATOM 749 C C . HIS A 1 94 ? -14.412 8.299 11.114 1.00 85.62 94 HIS A C 1
ATOM 751 O O . HIS A 1 94 ? -15.201 8.203 12.051 1.00 85.62 94 HIS A O 1
ATOM 757 N N . GLY A 1 95 ? -14.013 9.492 10.661 1.00 85.50 95 GLY A N 1
ATOM 758 C CA . GLY A 1 95 ? -14.479 10.764 11.217 1.00 85.50 95 GLY A CA 1
ATOM 759 C C . GLY A 1 95 ? -13.833 11.159 12.550 1.00 85.50 95 GLY A C 1
ATOM 760 O O . GLY A 1 95 ? -14.215 12.171 13.129 1.00 85.50 95 GLY A O 1
ATOM 761 N N . THR A 1 96 ? -12.832 10.416 13.036 1.00 84.81 96 THR A N 1
ATOM 762 C CA . THR A 1 96 ? -12.095 10.754 14.268 1.00 84.81 96 THR A CA 1
ATOM 763 C C . THR A 1 96 ? -11.252 12.022 14.101 1.00 84.81 96 THR A C 1
ATOM 765 O O . THR A 1 96 ? -10.985 12.732 15.067 1.00 84.81 96 THR A O 1
ATOM 768 N N . ILE A 1 97 ? -10.813 12.308 12.870 1.00 84.81 97 ILE A N 1
ATOM 769 C CA . ILE A 1 97 ? -9.962 13.451 12.528 1.00 84.81 97 ILE A CA 1
ATOM 770 C C . ILE A 1 97 ? -10.602 14.221 11.372 1.00 84.81 97 ILE A C 1
ATOM 772 O O . ILE A 1 97 ? -10.935 13.644 10.338 1.00 84.81 97 ILE A O 1
ATOM 776 N N . SER A 1 98 ? -10.724 15.542 11.512 1.00 83.69 98 SER A N 1
ATOM 777 C CA . SER A 1 98 ? -11.191 16.412 10.425 1.00 83.69 98 SER A CA 1
ATOM 778 C C . SER A 1 98 ? -10.194 16.453 9.259 1.00 83.69 98 SER A C 1
ATOM 780 O O . SER A 1 98 ? -8.984 16.434 9.480 1.00 83.69 98 SER A O 1
ATOM 782 N N . CYS A 1 99 ? -10.675 16.601 8.023 1.00 75.25 99 CYS A N 1
ATOM 783 C CA . CYS A 1 99 ? -9.809 16.694 6.839 1.00 75.25 99 CYS A CA 1
ATOM 784 C C . CYS A 1 99 ? -8.900 17.939 6.824 1.00 75.25 99 CYS A C 1
ATOM 786 O O . CYS A 1 99 ? -7.821 17.885 6.234 1.00 75.25 99 CYS A O 1
ATOM 788 N N . GLU A 1 100 ? -9.333 19.032 7.457 1.00 81.50 100 GLU A N 1
ATOM 789 C CA . GLU A 1 100 ? -8.649 20.333 7.434 1.00 81.50 100 GLU A CA 1
ATOM 790 C C . GLU A 1 100 ? -7.463 20.401 8.397 1.00 81.50 100 GLU A C 1
ATOM 792 O O . GLU A 1 100 ? -6.409 20.934 8.051 1.00 81.50 100 GLU A O 1
ATOM 797 N N . HIS A 1 101 ? -7.610 19.831 9.596 1.00 83.94 101 HIS A N 1
ATOM 798 C CA . HIS A 1 101 ? -6.561 19.903 10.604 1.00 83.94 101 HIS A CA 1
ATOM 799 C C . HIS A 1 101 ? -5.434 18.906 10.288 1.00 83.94 101 HIS A C 1
ATOM 801 O O . HIS A 1 101 ? -5.698 17.728 10.009 1.00 83.94 101 HIS A O 1
ATOM 807 N N . PRO A 1 102 ? -4.160 19.339 10.341 1.00 83.00 102 PRO A N 1
ATOM 808 C CA . PRO A 1 102 ? -3.034 18.431 10.199 1.00 83.00 102 PRO A CA 1
ATOM 809 C C . PRO A 1 102 ? -3.056 17.408 11.335 1.00 83.00 102 PRO A C 1
ATOM 811 O O . PRO A 1 102 ? -3.356 17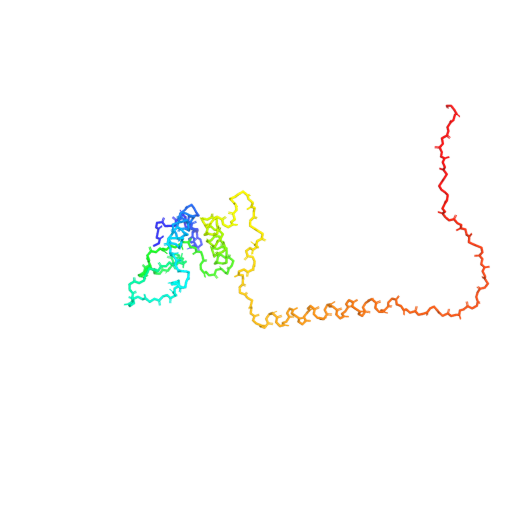.726 12.487 1.00 83.00 102 PRO A O 1
ATOM 814 N N . TRP A 1 103 ? -2.734 16.156 11.017 1.00 85.50 103 TRP A N 1
ATOM 815 C CA . TRP A 1 103 ? -2.674 15.124 12.042 1.00 85.50 103 TRP A CA 1
ATOM 816 C C . TRP A 1 103 ? -1.484 15.384 12.970 1.00 85.50 103 TRP A C 1
ATOM 818 O O . TRP A 1 103 ? -0.351 15.481 12.505 1.00 85.50 103 TRP A O 1
ATOM 828 N N . LYS A 1 104 ? -1.752 15.491 14.279 1.00 84.44 104 LYS A N 1
ATOM 829 C CA . LYS A 1 104 ? -0.744 15.776 15.315 1.00 84.44 104 LYS A CA 1
ATOM 830 C C . LYS A 1 104 ? 0.361 14.712 15.392 1.00 84.44 104 LYS A C 1
ATOM 832 O O . LYS A 1 104 ? 1.474 15.027 15.797 1.00 84.44 104 LYS A O 1
ATOM 837 N N . VAL A 1 105 ? 0.063 13.461 15.029 1.00 87.00 105 VAL A N 1
ATOM 838 C CA . VAL A 1 105 ? 1.028 12.355 15.101 1.00 87.00 105 VAL A CA 1
ATOM 839 C C . VAL A 1 105 ? 1.978 12.413 13.908 1.00 87.00 105 VAL A C 1
ATOM 841 O O . VAL A 1 105 ? 1.558 12.335 12.752 1.00 87.00 105 VAL A O 1
ATOM 844 N N . MET A 1 106 ? 3.271 12.521 14.201 1.00 86.88 106 MET A N 1
ATOM 845 C CA . MET A 1 106 ? 4.337 12.585 13.204 1.00 86.88 106 MET A CA 1
ATOM 846 C C . MET A 1 106 ? 4.616 11.191 12.603 1.00 86.88 106 MET A C 1
ATOM 848 O O . MET A 1 106 ? 4.604 10.208 13.348 1.00 86.88 106 MET A O 1
ATOM 852 N N . PRO A 1 107 ? 4.957 11.080 11.300 1.00 86.94 107 PRO A N 1
ATOM 853 C CA . PRO A 1 107 ? 5.353 9.808 10.684 1.00 86.94 107 PRO A CA 1
ATOM 854 C C . PRO A 1 107 ? 6.508 9.103 11.396 1.00 86.94 107 PRO A C 1
ATOM 856 O O . PRO A 1 107 ? 6.602 7.885 11.345 1.00 86.94 107 PRO A O 1
ATOM 859 N N . TYR A 1 108 ? 7.375 9.858 12.075 1.00 84.12 108 TYR A N 1
ATOM 860 C CA . TYR A 1 108 ? 8.560 9.316 12.733 1.00 84.12 108 TYR A CA 1
ATOM 861 C C . TYR A 1 108 ? 8.239 8.316 13.860 1.00 84.12 108 TYR A C 1
ATOM 863 O O . TYR A 1 108 ? 9.039 7.436 14.147 1.00 84.12 108 TYR A O 1
ATOM 871 N N . LEU A 1 109 ? 7.039 8.377 14.447 1.00 88.88 109 LEU A N 1
ATOM 872 C CA . LEU A 1 109 ? 6.612 7.399 15.453 1.00 88.88 109 LEU A CA 1
ATOM 873 C C . LEU A 1 109 ? 6.487 5.972 14.886 1.00 88.88 109 LEU A C 1
ATOM 875 O O . LEU A 1 109 ? 6.564 5.007 15.632 1.00 88.88 109 LEU A O 1
ATOM 879 N N . TYR A 1 110 ? 6.287 5.837 13.573 1.00 83.56 110 TYR A N 1
ATOM 880 C CA . TYR A 1 110 ? 6.135 4.543 12.908 1.00 83.56 110 TYR A CA 1
ATOM 881 C C . TYR A 1 110 ? 7.481 3.869 12.598 1.00 83.56 110 TYR A C 1
ATOM 883 O O . TYR A 1 110 ? 7.478 2.761 12.061 1.00 83.56 110 TYR A O 1
ATOM 891 N N . PHE A 1 111 ? 8.622 4.513 12.883 1.00 85.25 111 PHE A N 1
ATOM 892 C CA . PHE A 1 111 ? 9.913 3.835 12.781 1.00 85.25 111 PHE A CA 1
ATOM 893 C C . PHE A 1 111 ? 10.008 2.749 13.839 1.00 85.25 111 PHE A C 1
ATOM 895 O O . PHE A 1 111 ? 9.664 2.955 15.002 1.00 85.25 111 PHE A O 1
ATOM 902 N N . TYR A 1 112 ? 10.504 1.594 13.413 1.00 78.12 112 TYR A N 1
ATOM 903 C CA . TYR A 1 112 ? 10.953 0.595 14.358 1.00 78.12 112 TYR A CA 1
ATOM 904 C C . TYR A 1 112 ? 12.140 1.161 15.137 1.00 78.12 112 TYR A C 1
ATOM 906 O O . TYR A 1 112 ? 13.003 1.827 14.562 1.00 78.12 112 TYR A O 1
ATOM 914 N N . ARG A 1 113 ? 12.128 0.928 16.443 1.00 76.31 113 ARG A N 1
ATOM 915 C CA . ARG A 1 113 ? 13.214 1.256 17.354 1.00 76.31 113 ARG A CA 1
ATOM 916 C C . ARG A 1 113 ? 13.752 -0.070 17.858 1.00 76.31 113 ARG A C 1
ATOM 918 O O . ARG A 1 113 ? 12.985 -0.841 18.437 1.00 76.31 113 ARG A O 1
ATOM 925 N N . ASP A 1 114 ? 15.019 -0.350 17.584 1.00 71.94 114 ASP A N 1
ATOM 926 C CA . ASP A 1 114 ? 15.670 -1.535 18.129 1.00 71.94 114 ASP A CA 1
ATOM 927 C C . ASP A 1 114 ? 15.710 -1.416 19.660 1.00 71.94 114 ASP A C 1
ATOM 929 O O . ASP A 1 114 ? 15.972 -0.339 20.195 1.00 71.94 114 ASP A O 1
ATOM 933 N N . SER A 1 115 ? 15.431 -2.507 20.382 1.00 66.44 115 SER A N 1
ATOM 934 C CA . SER A 1 115 ? 15.431 -2.501 21.855 1.00 66.44 115 SER A CA 1
ATOM 935 C C . SER A 1 115 ? 16.768 -2.031 22.438 1.00 66.44 115 SER A C 1
ATOM 937 O O . SER A 1 115 ? 16.774 -1.327 23.438 1.00 66.44 115 SER A O 1
ATOM 939 N N . GLU A 1 116 ? 17.880 -2.328 21.767 1.00 63.03 116 GLU A N 1
ATOM 940 C CA . GLU A 1 116 ? 19.217 -1.866 22.158 1.00 63.03 116 GLU A CA 1
ATOM 941 C C . GLU A 1 116 ? 19.426 -0.365 21.896 1.00 63.03 116 GLU A C 1
ATOM 943 O O . GLU A 1 116 ? 20.083 0.309 22.682 1.00 63.03 116 GLU A O 1
ATOM 948 N N . GLU A 1 117 ? 18.841 0.196 20.831 1.00 66.12 117 GLU A N 1
ATOM 949 C CA . GLU A 1 117 ? 18.883 1.645 20.585 1.00 66.12 117 GLU A CA 1
ATOM 950 C C . GLU A 1 117 ? 18.030 2.404 21.602 1.00 66.12 117 GLU A C 1
ATOM 952 O O . GLU A 1 117 ? 18.414 3.492 22.014 1.00 66.12 117 GLU A O 1
ATOM 957 N N . ILE A 1 118 ? 16.913 1.823 22.051 1.00 63.03 118 ILE A N 1
ATOM 958 C CA . ILE A 1 118 ? 16.100 2.385 23.137 1.00 63.03 118 ILE A CA 1
ATOM 959 C C . ILE A 1 118 ? 16.905 2.394 24.437 1.00 63.03 118 ILE A C 1
ATOM 961 O O . ILE A 1 118 ? 16.991 3.435 25.077 1.00 63.03 118 ILE A O 1
ATOM 965 N N . GLU A 1 119 ? 17.542 1.277 24.798 1.00 70.31 119 GLU A N 1
ATOM 966 C CA . GLU A 1 119 ? 18.375 1.194 26.004 1.00 70.31 119 GLU A CA 1
ATOM 967 C C . GLU A 1 119 ? 19.564 2.165 25.945 1.00 70.31 119 GLU A C 1
ATOM 969 O O . GLU A 1 119 ? 19.872 2.822 26.937 1.00 70.31 119 GLU A O 1
ATOM 974 N N . ASN A 1 120 ? 20.202 2.317 24.783 1.00 71.12 120 ASN A N 1
ATOM 975 C CA . ASN A 1 120 ? 21.336 3.222 24.602 1.00 71.12 120 ASN A CA 1
ATOM 976 C C . ASN A 1 120 ? 20.906 4.705 24.557 1.00 71.12 120 ASN A C 1
ATOM 978 O O . ASN A 1 120 ? 21.614 5.568 25.069 1.00 71.12 120 ASN A O 1
ATOM 982 N N . GLU A 1 121 ? 19.734 5.026 23.994 1.00 67.38 121 GLU A N 1
ATOM 983 C CA . GLU A 1 121 ? 19.138 6.371 24.044 1.00 67.38 121 GLU A CA 1
ATOM 984 C C . GLU A 1 121 ? 18.649 6.721 25.464 1.00 67.38 121 GLU A C 1
ATOM 986 O O . GLU A 1 121 ? 18.815 7.861 25.895 1.00 67.38 121 GLU A O 1
ATOM 991 N N . GLU A 1 122 ? 18.093 5.764 26.216 1.00 67.44 122 GLU A N 1
ATOM 992 C CA . GLU A 1 122 ? 17.712 5.928 27.627 1.00 67.44 122 GLU A CA 1
ATOM 993 C C . GLU A 1 122 ? 18.941 6.122 28.520 1.00 67.44 122 GLU A C 1
ATOM 995 O O . GLU A 1 122 ? 18.935 7.007 29.376 1.00 67.44 122 GLU A O 1
ATOM 1000 N N . GLN A 1 123 ? 20.017 5.366 28.280 1.00 55.22 123 GLN A N 1
ATOM 1001 C CA . GLN A 1 123 ? 21.309 5.559 28.941 1.00 55.22 123 GLN A CA 1
ATOM 1002 C C . GLN A 1 123 ? 21.917 6.914 28.579 1.00 55.22 123 GLN A C 1
ATOM 1004 O O . GLN A 1 123 ? 22.286 7.657 29.480 1.00 55.22 123 GLN A O 1
ATOM 1009 N N . ALA A 1 124 ? 21.921 7.317 27.307 1.00 63.38 124 ALA A N 1
ATOM 1010 C CA . ALA A 1 124 ? 22.412 8.631 26.895 1.00 63.38 124 ALA A CA 1
ATOM 1011 C C . ALA A 1 124 ? 21.555 9.785 27.451 1.00 63.38 124 ALA A C 1
ATOM 1013 O O . ALA A 1 124 ? 22.083 10.845 27.792 1.00 63.38 124 ALA A O 1
ATOM 1014 N N . ALA A 1 125 ? 20.236 9.609 27.577 1.00 66.44 125 ALA A N 1
ATOM 1015 C CA . ALA A 1 125 ? 19.346 10.585 28.202 1.00 66.44 125 ALA A CA 1
ATOM 1016 C C . ALA A 1 125 ? 19.568 10.663 29.719 1.00 66.44 125 ALA A C 1
ATOM 1018 O O . ALA A 1 125 ? 19.586 11.769 30.266 1.00 66.44 125 ALA A O 1
ATOM 1019 N N . ALA A 1 126 ? 19.798 9.524 30.380 1.00 62.50 126 ALA A N 1
ATOM 1020 C CA . ALA A 1 126 ? 20.192 9.460 31.782 1.00 62.50 126 ALA A CA 1
ATOM 1021 C C . ALA A 1 126 ? 21.556 10.134 31.990 1.00 62.50 126 ALA A C 1
ATOM 1023 O O . ALA A 1 126 ? 21.661 11.029 32.821 1.00 62.50 126 ALA A O 1
ATOM 1024 N N . GLU A 1 127 ? 22.558 9.825 31.169 1.00 49.09 127 GLU A N 1
ATOM 1025 C CA . GLU A 1 127 ? 23.884 10.449 31.192 1.00 49.09 127 GLU A CA 1
ATOM 1026 C C . GLU A 1 127 ? 23.806 11.957 30.948 1.00 49.09 127 GLU A C 1
ATOM 1028 O O . GLU A 1 127 ? 24.415 12.717 31.694 1.00 49.09 127 GLU A O 1
ATOM 1033 N N . THR A 1 128 ? 22.996 12.412 29.985 1.00 47.78 128 THR A N 1
ATOM 1034 C CA . THR A 1 128 ? 22.779 13.844 29.703 1.00 47.78 128 THR A CA 1
ATOM 1035 C C . THR A 1 128 ? 22.032 14.547 30.841 1.00 47.78 128 THR A C 1
ATOM 1037 O O . THR A 1 128 ? 22.251 15.733 31.093 1.00 47.78 128 THR A O 1
ATOM 1040 N N . SER A 1 129 ? 21.133 13.841 31.535 1.00 41.62 129 SER A N 1
ATOM 1041 C CA . SER A 1 129 ? 20.455 14.367 32.723 1.00 41.62 129 SER A CA 1
ATOM 1042 C C . SER A 1 129 ? 21.402 14.455 33.925 1.00 41.62 129 SER A C 1
ATOM 1044 O O . SER A 1 129 ? 21.434 15.494 34.575 1.00 41.62 129 SER A O 1
ATOM 1046 N N . VAL A 1 130 ? 22.265 13.452 34.127 1.00 39.56 130 VAL A N 1
ATOM 1047 C CA . VAL A 1 130 ? 23.295 13.420 35.176 1.00 39.56 130 VAL A CA 1
ATOM 1048 C C . VAL A 1 130 ? 24.358 14.491 34.931 1.00 39.56 130 VAL A C 1
ATOM 1050 O O . VAL A 1 130 ? 24.682 15.227 35.853 1.00 39.56 130 VAL A O 1
ATOM 1053 N N . THR A 1 131 ? 24.818 14.698 33.691 1.00 34.19 131 THR A N 1
ATOM 1054 C CA . THR A 1 131 ? 25.750 15.804 33.383 1.00 34.19 131 THR A CA 1
ATOM 1055 C C . THR A 1 131 ? 25.098 17.177 33.510 1.00 34.19 131 THR A C 1
ATOM 1057 O O . THR A 1 131 ? 25.781 18.136 33.854 1.00 34.19 131 THR A O 1
ATOM 1060 N N . LYS A 1 132 ? 23.791 17.319 33.250 1.00 45.25 132 LYS A N 1
ATOM 1061 C CA . LYS A 1 132 ? 23.074 18.579 33.519 1.00 45.25 132 LYS A CA 1
ATOM 1062 C C . LYS A 1 132 ? 22.944 18.861 35.013 1.00 45.25 132 LYS A C 1
ATOM 1064 O O . LYS A 1 132 ? 23.069 20.021 35.400 1.00 45.25 132 LYS A O 1
ATOM 1069 N N . GLU A 1 133 ? 22.706 17.836 35.825 1.00 47.28 133 GLU A N 1
ATOM 1070 C CA . GLU A 1 133 ? 22.674 17.959 37.284 1.00 47.28 133 GLU A CA 1
ATOM 1071 C C . GLU A 1 133 ? 24.076 18.220 37.866 1.00 47.28 133 GLU A C 1
ATOM 1073 O O . GLU A 1 133 ? 24.221 19.101 38.713 1.00 47.28 133 GLU A O 1
ATOM 1078 N N . GLU A 1 134 ? 25.128 17.573 37.352 1.00 43.66 134 GLU A N 1
ATOM 1079 C CA . GLU A 1 134 ? 26.528 17.856 37.715 1.00 43.66 134 GLU A CA 1
ATOM 1080 C C . GLU A 1 134 ? 26.958 19.272 37.293 1.00 43.66 134 GLU A C 1
ATOM 1082 O O . GLU A 1 134 ? 27.521 20.016 38.095 1.00 43.66 134 GLU A O 1
ATOM 1087 N N . PHE A 1 135 ? 26.606 19.711 36.079 1.00 30.09 135 PHE A N 1
ATOM 1088 C CA . PHE A 1 135 ? 26.906 21.062 35.587 1.00 30.09 135 PHE A CA 1
ATOM 1089 C C . PHE A 1 135 ? 26.154 22.162 36.359 1.00 30.09 135 PHE A C 1
ATOM 1091 O O . PHE A 1 135 ? 26.657 23.276 36.496 1.00 30.09 135 PHE A O 1
ATOM 1098 N N . GLN A 1 136 ? 24.965 21.871 36.900 1.00 42.28 136 GLN A N 1
ATOM 1099 C CA . GLN A 1 136 ? 24.262 22.779 37.817 1.00 42.28 136 GLN A CA 1
ATOM 1100 C C . GLN A 1 136 ? 24.839 22.761 39.243 1.00 42.28 136 GLN A C 1
ATOM 1102 O O . GLN A 1 136 ? 24.729 23.765 39.947 1.00 42.28 136 GLN A O 1
ATOM 1107 N N . GLY A 1 137 ? 25.470 21.663 39.668 1.00 50.22 137 GLY A N 1
ATOM 1108 C CA . GLY A 1 137 ? 26.155 21.554 40.959 1.00 50.22 137 GLY A CA 1
ATOM 1109 C C . GLY A 1 137 ? 27.499 22.291 41.014 1.00 50.22 137 GLY A C 1
ATOM 1110 O O . GLY A 1 137 ? 27.853 22.847 42.053 1.00 50.22 137 GLY A O 1
ATOM 1111 N N . GLU A 1 138 ? 28.226 22.366 39.898 1.00 34.53 138 GLU A N 1
ATOM 1112 C CA . GLU A 1 138 ? 29.577 22.952 39.848 1.00 34.53 138 GLU A CA 1
ATOM 1113 C C . GLU A 1 138 ? 29.600 24.497 39.866 1.00 34.53 138 GLU A C 1
ATOM 1115 O O . GLU A 1 138 ? 30.648 25.113 40.049 1.00 34.53 138 GLU A O 1
ATOM 1120 N N . TRP A 1 139 ? 28.434 25.145 39.765 1.00 34.47 139 TRP A N 1
ATOM 1121 C CA . TRP A 1 139 ? 28.270 26.599 39.914 1.00 34.47 139 TRP A CA 1
ATOM 1122 C C . TRP A 1 139 ? 27.799 27.044 41.309 1.00 34.47 139 TRP A C 1
ATOM 1124 O O . TRP A 1 139 ? 27.350 28.175 41.475 1.00 34.47 139 TRP A O 1
ATOM 1134 N N . ASN A 1 140 ? 27.939 26.191 42.328 1.00 51.03 140 ASN A N 1
ATOM 1135 C CA . ASN A 1 140 ? 27.779 26.567 43.737 1.00 51.03 140 ASN A CA 1
ATOM 1136 C C . ASN A 1 140 ? 29.062 26.261 44.527 1.00 51.03 140 ASN A C 1
ATOM 1138 O O . ASN A 1 140 ? 29.077 25.427 45.431 1.00 51.03 140 ASN A O 1
ATOM 1142 N N . ALA A 1 141 ? 30.154 26.954 44.198 1.00 34.88 141 ALA A N 1
ATOM 1143 C CA . ALA A 1 141 ? 31.325 27.019 45.069 1.00 34.88 141 ALA A CA 1
ATOM 1144 C C . ALA A 1 141 ? 31.188 28.214 46.041 1.00 34.88 141 ALA A C 1
ATOM 1146 O O . ALA A 1 141 ? 30.882 29.323 45.596 1.00 34.88 141 ALA A O 1
ATOM 1147 N N . PRO A 1 142 ? 31.401 28.025 47.358 1.00 42.19 142 PRO A N 1
ATOM 1148 C CA . PRO A 1 142 ? 31.285 29.090 48.347 1.00 42.19 142 PRO A CA 1
ATOM 1149 C C . PRO A 1 142 ? 32.457 30.072 48.220 1.00 42.19 142 PRO A C 1
ATOM 1151 O O . PRO A 1 142 ? 33.616 29.673 48.106 1.00 42.19 142 PRO A O 1
ATOM 1154 N N . THR A 1 143 ? 32.150 31.368 48.249 1.00 29.30 143 THR A N 1
ATOM 1155 C CA . THR A 1 143 ? 33.123 32.465 48.221 1.00 29.30 143 THR A CA 1
ATOM 1156 C C . THR A 1 143 ? 34.151 32.307 49.353 1.00 29.30 143 THR A C 1
ATOM 1158 O O . THR A 1 143 ? 33.741 32.203 50.511 1.00 29.30 143 THR A O 1
ATOM 1161 N N . PRO A 1 144 ? 35.471 32.312 49.086 1.00 37.62 144 PRO A N 1
ATOM 1162 C CA . PRO A 1 144 ? 36.464 32.359 50.154 1.00 37.62 144 PRO A CA 1
ATOM 1163 C C . PRO A 1 144 ? 36.411 33.723 50.861 1.00 37.62 144 PRO A C 1
ATOM 1165 O O . PRO A 1 144 ? 36.520 34.766 50.215 1.00 37.62 144 PRO A O 1
ATOM 1168 N N . GLU A 1 145 ? 36.254 33.715 52.190 1.00 37.84 145 GLU A N 1
ATOM 1169 C CA . GLU A 1 145 ? 36.418 34.893 53.051 1.00 37.84 145 GLU A CA 1
ATOM 1170 C C . GLU A 1 145 ? 37.837 35.458 52.894 1.00 37.84 145 GLU A C 1
ATOM 1172 O O . GLU A 1 145 ? 38.807 34.965 53.469 1.00 37.84 145 GLU A O 1
ATOM 1177 N N . ILE A 1 146 ? 37.952 36.520 52.101 1.00 33.91 146 ILE A N 1
ATOM 1178 C CA . ILE A 1 146 ? 39.098 37.423 52.085 1.00 33.91 146 ILE A CA 1
ATOM 1179 C C . ILE A 1 146 ? 38.586 38.751 52.635 1.00 33.91 146 ILE A C 1
ATOM 1181 O O . ILE A 1 146 ? 37.782 39.431 51.998 1.00 33.91 146 ILE A O 1
ATOM 1185 N N . THR A 1 147 ? 39.047 39.111 53.833 1.00 39.69 147 THR A N 1
ATOM 1186 C CA . THR A 1 147 ? 38.855 40.432 54.438 1.00 39.69 147 THR A CA 1
ATOM 1187 C C . THR A 1 147 ? 39.446 41.494 53.512 1.00 39.69 147 THR A C 1
ATOM 1189 O O . THR A 1 147 ? 40.650 41.742 53.523 1.00 39.69 147 THR A O 1
ATOM 1192 N N . ALA A 1 148 ? 38.598 42.118 52.701 1.00 32.66 148 ALA A N 1
ATOM 1193 C CA . ALA A 1 148 ? 38.927 43.289 51.907 1.00 32.66 148 ALA A CA 1
ATOM 1194 C C .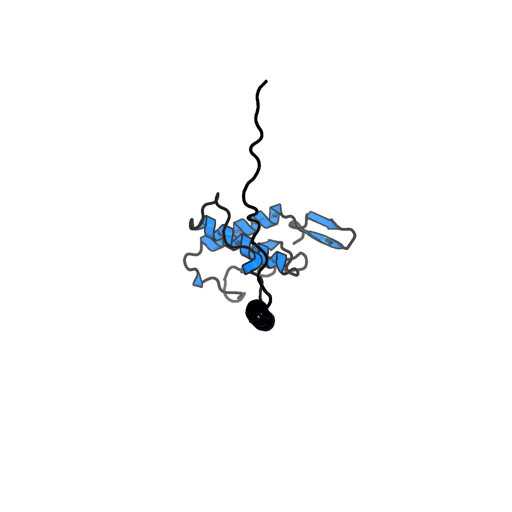 ALA A 1 148 ? 37.902 44.382 52.218 1.00 32.66 148 ALA A C 1
ATOM 1196 O O . ALA A 1 148 ? 36.702 44.238 51.997 1.00 32.66 148 ALA A O 1
ATOM 1197 N N . THR A 1 149 ? 38.410 45.460 52.799 1.00 35.47 149 THR A N 1
ATOM 1198 C CA . THR A 1 149 ? 37.760 46.747 53.034 1.00 35.47 149 THR A CA 1
ATOM 1199 C C . THR A 1 149 ? 36.918 47.162 51.821 1.00 35.47 149 THR A C 1
ATOM 1201 O O . THR A 1 149 ? 37.420 47.138 50.700 1.00 35.47 149 THR A O 1
ATOM 1204 N N . GLN A 1 150 ? 35.654 47.545 52.033 1.00 30.47 150 GLN A N 1
ATOM 1205 C CA . GLN A 1 150 ? 34.777 48.070 50.978 1.00 30.47 150 GLN A CA 1
ATOM 1206 C C . GLN A 1 150 ? 35.379 49.317 50.306 1.00 30.47 150 GLN A C 1
ATOM 1208 O O . GLN A 1 150 ? 35.779 50.244 51.015 1.00 30.47 150 GLN A O 1
ATOM 1213 N N . PRO A 1 151 ? 35.311 49.412 48.968 1.00 41.19 151 PRO A N 1
ATOM 1214 C CA . PRO A 1 151 ? 35.076 50.676 48.295 1.00 41.19 151 PRO A CA 1
ATOM 1215 C C . PRO A 1 151 ? 33.649 50.722 47.717 1.00 41.19 151 PRO A C 1
ATOM 1217 O O . PRO A 1 151 ? 33.220 49.848 46.971 1.00 41.19 151 PRO A O 1
ATOM 1220 N N . GLU A 1 152 ? 32.942 51.757 48.160 1.00 35.84 152 GLU A N 1
ATOM 1221 C CA . GLU A 1 152 ? 31.744 52.433 47.645 1.00 35.84 152 GLU A CA 1
ATOM 1222 C C . GLU A 1 152 ? 31.102 51.916 46.336 1.00 35.84 152 GLU A C 1
ATOM 1224 O O . GLU A 1 152 ? 31.709 51.885 45.266 1.00 35.84 152 GLU A O 1
ATOM 1229 N N . VAL A 1 153 ? 29.816 51.562 46.438 1.00 40.25 153 VAL A N 1
ATOM 1230 C CA . VAL A 1 153 ? 28.939 51.121 45.345 1.00 40.25 153 VAL A CA 1
ATOM 1231 C C . VAL A 1 153 ? 28.548 52.321 44.478 1.00 40.25 153 VAL A C 1
ATOM 1233 O O . VAL A 1 153 ? 27.780 53.173 44.916 1.00 40.25 153 VAL A O 1
ATOM 1236 N N . ALA A 1 154 ? 29.030 52.366 43.235 1.00 41.00 154 ALA A N 1
ATOM 1237 C CA . ALA A 1 154 ? 28.441 53.211 42.200 1.00 41.00 154 ALA A CA 1
ATOM 1238 C C . ALA A 1 154 ? 27.215 52.493 41.614 1.00 41.00 154 ALA A C 1
ATOM 1240 O O . ALA A 1 154 ? 27.338 51.411 41.041 1.00 41.00 154 ALA A O 1
ATOM 1241 N N . ASP A 1 155 ? 26.039 53.085 41.806 1.00 33.72 155 ASP A N 1
ATOM 1242 C CA . ASP A 1 155 ? 24.751 52.642 41.276 1.00 33.72 155 ASP A CA 1
ATOM 1243 C C . ASP A 1 155 ? 24.672 52.936 39.766 1.00 33.72 155 ASP A C 1
ATOM 1245 O O . ASP A 1 155 ? 24.753 54.084 39.333 1.00 33.72 155 ASP A O 1
ATOM 1249 N N . TRP A 1 156 ? 24.565 51.889 38.945 1.00 46.06 156 TRP A N 1
ATOM 1250 C CA . TRP A 1 156 ? 24.553 51.962 37.475 1.00 46.06 156 TRP A CA 1
ATOM 1251 C C . TRP A 1 156 ? 23.131 52.093 36.899 1.00 46.06 156 TRP A C 1
ATOM 1253 O O . TRP A 1 156 ? 22.869 51.643 35.782 1.00 46.06 156 TRP A O 1
ATOM 1263 N N . SER A 1 157 ? 22.196 52.682 37.652 1.00 48.69 157 SER A N 1
ATOM 1264 C CA . SER A 1 157 ? 20.777 52.742 37.281 1.00 48.69 157 SER A CA 1
ATOM 1265 C C . SER A 1 157 ? 20.184 54.151 37.156 1.00 48.69 157 SER A C 1
ATOM 1267 O O . SER A 1 157 ? 19.011 54.355 37.443 1.00 48.69 157 SER A O 1
ATOM 1269 N N . GLU A 1 158 ? 20.930 55.104 36.589 1.00 42.44 158 GLU A N 1
ATOM 1270 C CA . GLU A 1 158 ? 20.330 56.322 36.018 1.00 42.44 158 GLU A CA 1
ATOM 1271 C C . GLU A 1 158 ? 20.831 56.591 34.592 1.00 42.44 158 GLU A C 1
ATOM 1273 O O . GLU A 1 158 ? 21.986 56.940 34.349 1.00 42.44 158 GLU A O 1
ATOM 1278 N N . ALA A 1 159 ? 19.930 56.427 33.620 1.00 39.00 159 ALA A N 1
ATOM 1279 C CA . ALA A 1 159 ? 20.126 56.898 32.255 1.00 39.00 159 ALA A CA 1
ATOM 1280 C C . ALA A 1 159 ? 19.796 58.404 32.179 1.00 39.00 159 ALA A C 1
ATOM 1282 O O . ALA A 1 159 ? 18.740 58.812 32.670 1.00 39.00 159 ALA A O 1
ATOM 1283 N N . PRO A 1 160 ? 20.633 59.245 31.541 1.00 43.19 160 PRO A N 1
ATOM 1284 C CA . PRO A 1 160 ? 20.351 60.668 31.416 1.00 43.19 160 PRO A CA 1
ATOM 1285 C C . PRO A 1 160 ? 19.206 60.895 30.421 1.00 43.19 160 PRO A C 1
ATOM 1287 O O . PRO A 1 160 ? 19.311 60.578 29.235 1.00 43.19 160 PRO A O 1
ATOM 1290 N N . ILE A 1 161 ? 18.105 61.471 30.906 1.00 37.25 161 ILE A N 1
ATOM 1291 C CA . ILE A 1 161 ? 17.017 61.980 30.069 1.00 37.25 161 ILE A CA 1
ATOM 1292 C C . ILE A 1 161 ? 17.541 63.217 29.330 1.00 37.25 161 ILE A C 1
ATOM 1294 O O . ILE A 1 161 ? 17.780 64.261 29.933 1.00 37.25 161 ILE A O 1
ATOM 1298 N N . ALA A 1 162 ? 17.722 63.096 28.017 1.00 43.81 162 ALA A N 1
ATOM 1299 C CA . ALA A 1 162 ? 17.981 64.215 27.122 1.00 43.81 162 ALA A CA 1
ATOM 1300 C C . ALA A 1 162 ? 16.675 64.646 26.442 1.00 43.81 162 ALA A C 1
ATOM 1302 O O . ALA A 1 162 ? 16.105 63.857 25.693 1.00 43.81 162 ALA A O 1
ATOM 1303 N N . GLN A 1 163 ? 16.228 65.881 26.701 1.00 38.81 163 GLN A N 1
ATOM 1304 C CA . GLN A 1 163 ? 15.333 66.731 25.887 1.00 38.81 163 GLN A CA 1
ATOM 1305 C C . GLN A 1 163 ? 15.044 68.018 26.693 1.00 38.81 163 GLN A C 1
ATOM 1307 O O . GLN A 1 163 ? 14.893 67.930 27.904 1.00 38.81 163 GLN A O 1
ATOM 1312 N N . ALA A 1 164 ? 14.849 69.231 26.178 1.00 35.22 164 ALA A N 1
ATOM 1313 C CA . ALA A 1 164 ? 15.175 69.967 24.954 1.00 35.22 164 ALA A CA 1
ATOM 1314 C C . ALA A 1 164 ? 14.475 71.340 25.119 1.00 35.22 164 ALA A C 1
ATOM 1316 O O . ALA A 1 164 ? 13.302 71.356 25.478 1.00 35.22 164 ALA A O 1
ATOM 1317 N N . THR A 1 165 ? 15.159 72.451 24.835 1.00 38.38 165 THR A N 1
ATOM 1318 C CA . THR A 1 165 ? 14.611 73.764 24.406 1.00 38.38 165 THR A CA 1
ATOM 1319 C C . THR A 1 165 ? 15.793 74.492 23.748 1.00 38.38 165 THR A C 1
ATOM 1321 O O . THR A 1 165 ? 16.835 74.579 24.395 1.00 38.38 165 THR A O 1
ATOM 1324 N N . GLU A 1 166 ? 15.799 74.972 22.505 1.00 35.50 166 GLU A N 1
ATOM 1325 C CA . GLU A 1 166 ? 14.797 75.188 21.444 1.00 35.50 166 GLU A CA 1
ATOM 1326 C C . GLU A 1 166 ? 15.315 74.649 20.097 1.00 35.50 166 GLU A C 1
ATOM 1328 O O . GLU A 1 166 ? 16.556 74.563 19.932 1.00 35.50 166 GLU A O 1
#